Protein AF-A0A7X5N512-F1 (afdb_monomer_lite)

InterPro domains:
  IPR003774 AlgH-like [PF02622] (1-78)
  IPR003774 AlgH-like [PTHR30327] (1-78)

pLDDT: mean 90.09, std 7.01, range [57.06, 96.81]

Organism: Xanthomonas perforans (NCBI:txid442694)

Radius of gyration: 13.73 Å; chains: 1; bounding box: 32×27×41 Å

Secondary structure (DSSP, 8-state):
--EETTEE----SS-EEEEEHHHHHHHTT-----HHHHHPEEE---SS-TT---EEE---S--TTEEEEETTEEEE--

Structure (mmCIF, N/CA/C/O backbone):
data_AF-A0A7X5N512-F1
#
_entry.id   AF-A0A7X5N512-F1
#
loop_
_atom_site.group_PDB
_atom_site.id
_atom_site.type_symbol
_atom_site.label_atom_id
_atom_site.label_alt_id
_atom_site.label_comp_id
_atom_site.label_asym_id
_atom_site.label_entity_id
_atom_site.label_seq_id
_atom_site.pdbx_PDB_ins_code
_atom_site.Cartn_x
_atom_site.Cartn_y
_atom_site.Cartn_z
_atom_site.occupancy
_atom_site.B_iso_or_equiv
_atom_site.auth_seq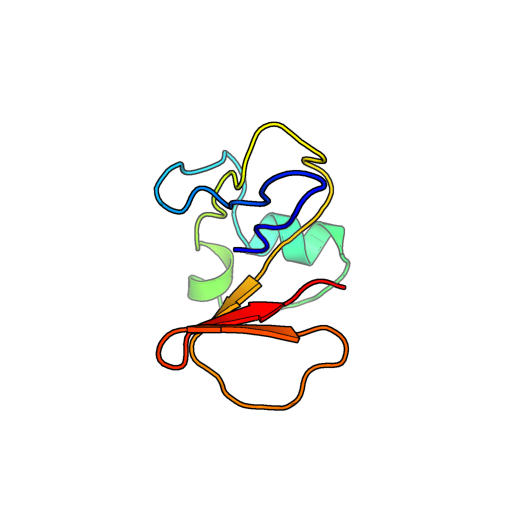_id
_atom_site.auth_comp_id
_atom_site.auth_asym_id
_atom_site.auth_atom_id
_atom_site.pdbx_PDB_model_num
ATOM 1 N N . CYS A 1 1 ? -10.096 -1.490 8.725 1.00 57.06 1 CYS A N 1
ATOM 2 C CA . CYS A 1 1 ? -9.504 -0.602 9.748 1.00 57.06 1 CYS A CA 1
ATOM 3 C C . CYS A 1 1 ? -9.621 -1.279 11.099 1.00 57.06 1 CYS A C 1
ATOM 5 O O . CYS A 1 1 ? -10.731 -1.645 11.464 1.00 57.06 1 CYS A O 1
ATOM 7 N N . GLN A 1 2 ? -8.513 -1.471 11.816 1.00 65.44 2 GLN A N 1
ATOM 8 C CA . GLN A 1 2 ? -8.612 -1.809 13.236 1.00 65.44 2 GLN A CA 1
ATOM 9 C C . GLN A 1 2 ? -8.962 -0.535 13.991 1.00 65.44 2 GLN A C 1
ATOM 11 O O . GLN A 1 2 ? -8.311 0.487 13.783 1.00 65.44 2 GLN A O 1
ATOM 16 N N . HIS A 1 3 ? -10.001 -0.594 14.814 1.00 74.75 3 HIS A N 1
ATOM 17 C CA . HIS A 1 3 ? -10.324 0.443 15.778 1.00 74.75 3 HIS A CA 1
ATOM 18 C C . HIS A 1 3 ? -10.691 -0.235 17.092 1.00 74.75 3 HIS A C 1
ATOM 20 O O . HIS A 1 3 ? -11.663 -0.989 17.143 1.00 74.75 3 HIS A O 1
ATOM 26 N N . ASP A 1 4 ? -9.887 -0.008 18.120 1.00 78.38 4 ASP A N 1
ATOM 27 C CA . ASP A 1 4 ? -10.064 -0.568 19.455 1.00 78.38 4 ASP A CA 1
ATOM 28 C C . ASP A 1 4 ? -9.702 0.481 20.522 1.00 78.38 4 ASP A C 1
ATOM 30 O O . ASP A 1 4 ? -9.469 1.655 20.219 1.00 78.38 4 ASP A O 1
ATOM 34 N N . GLU A 1 5 ? -9.661 0.069 21.789 1.00 83.69 5 GLU A N 1
ATOM 35 C CA . GLU A 1 5 ? -9.298 0.942 22.914 1.00 83.69 5 GLU A CA 1
ATOM 36 C C . GLU A 1 5 ? -7.862 1.501 22.814 1.00 83.69 5 GLU A C 1
ATOM 38 O O . GLU A 1 5 ? -7.540 2.481 23.486 1.00 83.69 5 GLU A O 1
ATOM 43 N N . ASN A 1 6 ? -7.013 0.926 21.953 1.00 81.00 6 ASN A N 1
ATOM 44 C CA . ASN A 1 6 ? -5.625 1.333 21.739 1.00 81.00 6 ASN A CA 1
ATOM 45 C C . ASN A 1 6 ? -5.459 2.311 20.563 1.00 81.00 6 ASN A C 1
ATOM 47 O O . ASN A 1 6 ? -4.374 2.870 20.387 1.00 81.00 6 ASN A O 1
ATOM 51 N N . GLY A 1 7 ? -6.506 2.552 19.767 1.00 83.44 7 GLY A N 1
ATOM 52 C CA . GLY A 1 7 ? -6.503 3.556 18.705 1.00 83.44 7 GLY A CA 1
ATOM 53 C C . GLY A 1 7 ? -7.142 3.082 17.406 1.00 83.44 7 GLY A C 1
ATOM 54 O O . GLY A 1 7 ? -8.084 2.293 17.398 1.00 83.44 7 GLY A O 1
ATOM 55 N N . ALA A 1 8 ? -6.677 3.630 16.281 1.00 86.50 8 ALA A N 1
ATOM 56 C CA . ALA A 1 8 ? -7.140 3.239 14.956 1.00 86.50 8 ALA A CA 1
ATOM 57 C C . ALA A 1 8 ? -5.981 3.122 13.965 1.00 86.50 8 ALA A C 1
ATOM 59 O O . ALA A 1 8 ? -5.091 3.972 13.936 1.00 86.50 8 ALA A O 1
ATOM 60 N N . MET A 1 9 ? -6.040 2.107 13.105 1.00 84.75 9 MET A N 1
ATOM 61 C CA . MET A 1 9 ? -5.170 1.965 11.942 1.00 84.75 9 MET A CA 1
ATOM 62 C C . MET A 1 9 ? -5.980 2.187 10.665 1.00 84.75 9 MET A C 1
ATOM 64 O O . MET A 1 9 ? -7.003 1.529 10.437 1.00 84.75 9 MET A O 1
ATOM 68 N N . GLY A 1 10 ? -5.493 3.092 9.819 1.00 87.94 10 GLY A N 1
ATOM 69 C CA . GLY A 1 10 ? -6.058 3.390 8.509 1.00 87.94 10 GLY A CA 1
ATOM 70 C C . GLY A 1 10 ? -4.971 3.488 7.445 1.00 87.94 10 GLY A C 1
ATOM 71 O O . GLY A 1 10 ? -3.809 3.733 7.763 1.00 87.94 10 GLY A O 1
ATOM 72 N N . VAL A 1 11 ? -5.374 3.301 6.191 1.00 90.25 11 VAL A N 1
ATOM 73 C CA . VAL A 1 11 ? -4.510 3.399 5.011 1.00 90.25 11 VAL A CA 1
ATOM 74 C C . VAL A 1 11 ? -5.136 4.403 4.043 1.00 90.25 11 VAL A C 1
ATOM 76 O O . VAL A 1 11 ? -6.339 4.354 3.784 1.00 90.25 11 VAL A O 1
ATOM 79 N N . LEU A 1 12 ? -4.339 5.336 3.530 1.00 93.31 12 LEU A N 1
ATOM 80 C CA . LEU A 1 12 ? -4.748 6.282 2.493 1.00 93.31 12 LEU A CA 1
ATOM 81 C C . LEU A 1 12 ? -4.785 5.588 1.125 1.00 93.31 12 LEU A C 1
ATOM 83 O O . LEU A 1 12 ? -3.819 4.951 0.722 1.00 93.31 12 LEU A O 1
ATOM 87 N N . VAL A 1 13 ? -5.886 5.761 0.389 1.00 92.62 13 VAL A N 1
ATOM 88 C CA . VAL A 1 13 ? -6.130 5.106 -0.917 1.00 92.62 13 VAL A CA 1
ATOM 89 C C . VAL A 1 13 ? -6.213 6.089 -2.089 1.00 92.62 13 VAL A C 1
ATOM 91 O O . VAL A 1 13 ? -6.625 5.735 -3.187 1.00 92.62 13 VAL A O 1
ATOM 94 N N . ASN A 1 14 ? -5.854 7.351 -1.867 1.00 94.50 14 ASN A N 1
ATOM 95 C CA . ASN A 1 14 ? -6.013 8.429 -2.847 1.00 94.50 14 ASN A CA 1
ATOM 96 C C . ASN A 1 14 ? -4.772 9.323 -2.982 1.00 94.50 14 ASN A C 1
ATOM 98 O O . ASN A 1 14 ? -4.863 10.420 -3.534 1.00 94.50 14 ASN A O 1
ATOM 102 N N . ARG A 1 15 ? -3.623 8.887 -2.456 1.00 95.25 15 ARG A N 1
ATOM 103 C CA . ARG A 1 15 ? -2.362 9.624 -2.545 1.00 95.25 15 ARG A CA 1
ATOM 104 C C . ARG A 1 15 ? -1.330 8.791 -3.311 1.00 95.25 15 ARG A C 1
ATOM 106 O O . ARG A 1 15 ? -0.826 7.825 -2.743 1.00 95.25 15 ARG A O 1
ATOM 113 N N . PRO A 1 16 ? -1.003 9.153 -4.562 1.00 95.88 16 PRO A N 1
ATOM 114 C CA . PRO A 1 16 ? 0.071 8.504 -5.306 1.00 95.88 16 PRO A CA 1
ATOM 115 C C . PRO A 1 16 ? 1.414 8.707 -4.595 1.00 95.88 16 PRO A C 1
ATOM 117 O O . PRO A 1 16 ? 1.633 9.755 -3.980 1.00 95.88 16 PRO A O 1
ATOM 120 N N . SER A 1 17 ? 2.295 7.714 -4.673 1.00 93.56 17 SER A N 1
ATOM 121 C CA . SER A 1 17 ? 3.708 7.860 -4.316 1.00 93.56 17 SER A CA 1
ATOM 122 C C . SER A 1 17 ? 4.557 8.150 -5.561 1.00 93.56 17 SER A C 1
ATOM 124 O O . SER A 1 17 ? 4.028 8.289 -6.663 1.00 93.56 17 SER A O 1
ATOM 126 N N . GLU A 1 18 ? 5.871 8.252 -5.377 1.00 94.12 18 GLU A N 1
ATOM 127 C CA . GLU A 1 18 ? 6.842 8.371 -6.473 1.00 94.12 18 GLU A CA 1
ATOM 128 C C . GLU A 1 18 ? 7.281 7.006 -7.026 1.00 94.12 18 GLU A C 1
ATOM 130 O O . GLU A 1 18 ? 8.033 6.968 -7.993 1.00 94.12 18 GLU A O 1
ATOM 135 N N . TYR A 1 19 ? 6.809 5.903 -6.431 1.00 94.19 19 TYR A N 1
ATOM 136 C CA . TYR A 1 19 ? 7.188 4.547 -6.812 1.00 94.19 19 TYR A CA 1
ATOM 137 C C . TYR A 1 19 ? 6.107 3.861 -7.642 1.00 94.19 19 TYR A C 1
ATOM 139 O O . TYR A 1 19 ? 4.902 3.957 -7.380 1.00 94.19 19 TYR A O 1
ATOM 147 N N . THR A 1 20 ? 6.572 3.087 -8.604 1.00 96.25 20 THR A N 1
ATOM 148 C CA . THR A 1 20 ? 5.796 2.108 -9.352 1.00 96.25 20 THR A CA 1
ATOM 149 C C . THR A 1 20 ? 5.871 0.735 -8.684 1.00 96.25 20 THR A C 1
ATOM 151 O O . THR A 1 20 ? 6.796 0.428 -7.927 1.00 96.25 20 THR A O 1
ATOM 154 N N . LEU A 1 21 ? 4.905 -0.132 -8.975 1.00 95.31 21 LEU A N 1
ATOM 155 C CA . LEU A 1 21 ? 4.895 -1.497 -8.461 1.00 95.31 21 LEU A CA 1
ATOM 156 C C . LEU A 1 21 ? 6.100 -2.288 -8.985 1.00 95.31 21 LEU A C 1
ATOM 158 O O . LEU A 1 21 ? 6.670 -3.086 -8.247 1.00 95.31 21 LEU A O 1
ATOM 162 N N . GLY A 1 22 ? 6.546 -2.024 -10.217 1.00 95.81 22 GLY A N 1
ATOM 163 C CA . GLY A 1 22 ? 7.750 -2.639 -10.772 1.00 95.81 22 GLY A CA 1
ATOM 164 C C . GLY A 1 22 ? 9.016 -2.315 -9.974 1.00 95.81 22 GLY A C 1
ATOM 165 O O . GLY A 1 22 ? 9.836 -3.205 -9.747 1.00 95.81 22 GLY A O 1
ATOM 166 N N . GLU A 1 23 ? 9.170 -1.074 -9.507 1.00 94.69 23 GLU A N 1
ATOM 167 C CA . GLU A 1 23 ? 10.300 -0.679 -8.655 1.00 94.69 23 GLU A CA 1
ATOM 168 C C . GLU A 1 23 ? 10.254 -1.378 -7.294 1.00 94.69 23 GLU A C 1
ATOM 170 O O . GLU A 1 23 ? 11.280 -1.880 -6.834 1.00 94.69 23 GLU A O 1
ATOM 175 N N . VAL A 1 24 ? 9.070 -1.473 -6.679 1.00 92.88 24 VAL A N 1
ATOM 176 C CA . VAL A 1 24 ? 8.891 -2.182 -5.401 1.00 92.88 24 VAL A CA 1
ATOM 177 C C . VAL A 1 24 ? 9.205 -3.673 -5.548 1.00 92.88 24 VAL A C 1
ATOM 179 O O . VAL A 1 24 ? 9.993 -4.213 -4.772 1.00 92.88 24 VAL A O 1
ATOM 182 N N . LEU A 1 25 ? 8.660 -4.336 -6.572 1.00 93.38 25 LEU A N 1
ATOM 183 C CA . LEU A 1 25 ? 8.930 -5.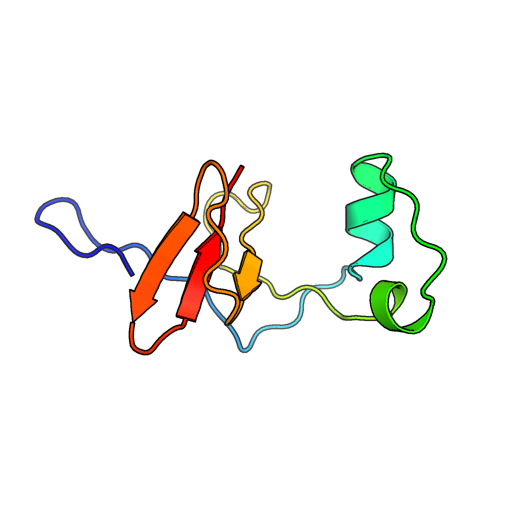752 -6.841 1.00 93.38 25 LEU A CA 1
ATOM 184 C C . LEU A 1 25 ? 10.421 -6.004 -7.102 1.00 93.38 25 LEU A C 1
ATOM 186 O O . LEU A 1 25 ? 10.993 -6.939 -6.542 1.00 93.38 25 LEU A O 1
ATOM 190 N N . SER A 1 26 ? 11.079 -5.130 -7.870 1.00 93.06 26 SER A N 1
ATOM 191 C CA . SER A 1 26 ? 12.517 -5.230 -8.135 1.00 93.06 26 SER A CA 1
ATOM 192 C C . SER A 1 26 ? 13.360 -5.106 -6.863 1.00 93.06 26 SER A C 1
ATOM 194 O O . SER A 1 26 ? 14.319 -5.861 -6.706 1.00 93.06 26 SER A O 1
ATOM 196 N N . GLN A 1 27 ? 12.999 -4.214 -5.932 1.00 90.56 27 GLN A N 1
ATOM 197 C CA . GLN A 1 27 ? 13.675 -4.098 -4.632 1.00 90.56 27 GLN A CA 1
ATOM 198 C C . GLN A 1 27 ? 13.508 -5.355 -3.770 1.00 90.56 27 GLN A C 1
ATOM 200 O O . GLN A 1 27 ? 14.409 -5.704 -3.009 1.00 90.56 27 GLN A O 1
ATOM 205 N N . MET A 1 28 ? 12.381 -6.056 -3.915 1.00 90.00 28 MET A N 1
ATOM 206 C CA . MET A 1 28 ? 12.111 -7.333 -3.249 1.00 90.00 28 MET A CA 1
ATOM 207 C C . MET A 1 28 ? 12.735 -8.540 -3.973 1.00 90.00 28 MET A C 1
ATOM 209 O O . MET A 1 28 ? 12.649 -9.658 -3.468 1.00 90.00 28 MET A O 1
ATOM 213 N N . GLY A 1 29 ? 13.362 -8.339 -5.139 1.00 93.75 29 GLY A N 1
ATOM 214 C CA . GLY A 1 29 ? 13.906 -9.421 -5.965 1.00 93.75 29 GLY A CA 1
ATOM 215 C C . GLY A 1 29 ? 12.830 -10.299 -6.611 1.00 93.75 29 GLY A C 1
ATOM 216 O O . GLY A 1 29 ? 13.071 -11.479 -6.857 1.00 93.75 29 GLY A O 1
ATOM 217 N N . ILE A 1 30 ? 11.638 -9.744 -6.842 1.00 92.75 30 ILE A N 1
ATOM 218 C CA . ILE A 1 30 ? 10.511 -10.428 -7.476 1.00 92.75 30 ILE A CA 1
ATOM 219 C C . ILE A 1 30 ? 10.437 -9.989 -8.938 1.00 92.75 30 ILE A C 1
ATOM 221 O O . ILE A 1 30 ? 10.199 -8.819 -9.237 1.00 92.75 30 ILE A O 1
ATOM 225 N N . ASP A 1 31 ? 10.600 -10.944 -9.849 1.00 91.19 31 ASP A N 1
ATOM 226 C CA . ASP A 1 31 ? 10.483 -10.695 -11.282 1.00 91.19 31 ASP A CA 1
ATOM 227 C C . ASP A 1 31 ? 9.022 -10.767 -11.745 1.00 91.19 31 ASP A C 1
ATOM 2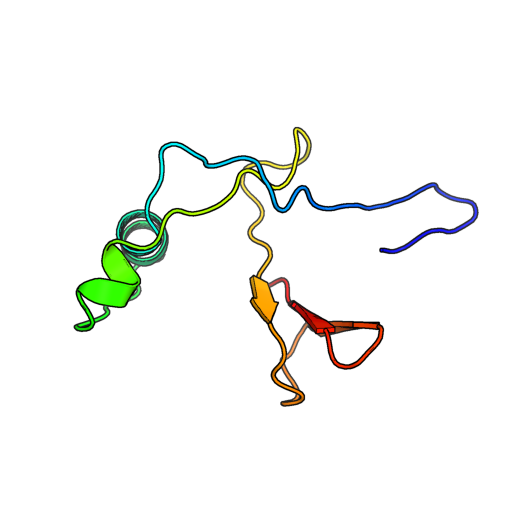29 O O . ASP A 1 31 ? 8.257 -11.650 -11.350 1.00 91.19 31 ASP A O 1
ATOM 233 N N . THR A 1 32 ? 8.641 -9.864 -12.647 1.00 90.06 32 THR A N 1
ATOM 234 C CA . THR A 1 32 ? 7.373 -9.931 -13.380 1.00 90.06 32 THR A CA 1
ATOM 235 C C . THR A 1 32 ? 7.589 -9.552 -14.842 1.00 90.06 32 THR A C 1
ATOM 237 O O . THR A 1 32 ? 8.369 -8.654 -15.156 1.00 90.06 32 THR A O 1
ATOM 240 N N . VAL A 1 33 ? 6.900 -10.253 -15.744 1.00 93.25 33 VAL A N 1
ATOM 241 C CA . VAL A 1 33 ? 6.916 -9.985 -17.195 1.00 93.25 33 VAL A CA 1
ATOM 242 C C . VAL A 1 33 ? 5.757 -9.091 -17.640 1.00 93.25 33 VAL A C 1
ATOM 244 O O . VAL A 1 33 ? 5.668 -8.739 -18.814 1.00 93.25 33 VAL A O 1
ATOM 247 N N . ASP A 1 34 ? 4.851 -8.755 -16.722 1.00 96.00 34 ASP A N 1
ATOM 248 C CA . ASP A 1 34 ? 3.691 -7.919 -17.006 1.00 96.00 34 ASP A CA 1
ATOM 249 C C . ASP A 1 34 ? 4.077 -6.438 -16.917 1.00 96.00 34 ASP A C 1
ATOM 251 O O . ASP A 1 34 ? 4.224 -5.880 -15.829 1.00 96.00 34 ASP A O 1
ATOM 255 N N . GLU A 1 35 ? 4.253 -5.801 -18.075 1.00 94.56 35 GLU A N 1
ATOM 256 C CA . GLU A 1 35 ? 4.631 -4.387 -18.139 1.00 94.56 35 GLU A CA 1
ATOM 257 C C . GLU A 1 35 ? 3.545 -3.470 -17.571 1.00 94.56 35 GLU A C 1
ATOM 259 O O . GLU A 1 35 ? 3.856 -2.497 -16.890 1.00 94.56 35 GLU A O 1
ATOM 264 N N . HIS A 1 36 ? 2.269 -3.812 -17.769 1.00 95.81 36 HIS A N 1
ATOM 265 C CA . HIS A 1 36 ? 1.175 -2.997 -17.255 1.00 95.81 36 HIS A CA 1
ATOM 266 C C . HIS A 1 36 ? 1.156 -3.010 -15.728 1.00 95.81 36 HIS A C 1
ATOM 268 O O . HIS A 1 36 ? 0.941 -1.973 -15.104 1.00 95.81 36 HIS A O 1
ATOM 274 N N . LEU A 1 37 ? 1.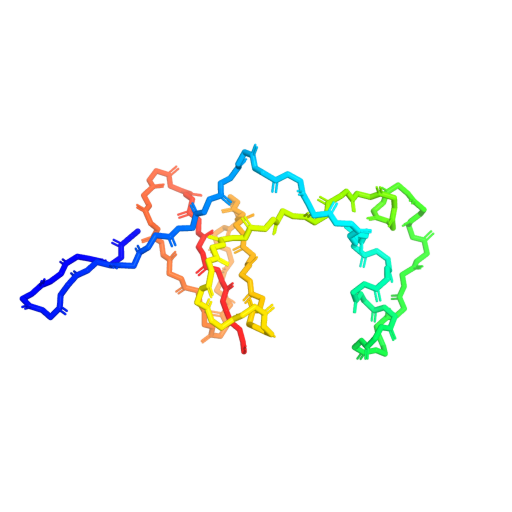430 -4.169 -15.122 1.00 93.62 37 LEU A N 1
ATOM 275 C CA . LEU A 1 37 ? 1.586 -4.292 -13.677 1.00 93.62 37 LEU A CA 1
ATOM 276 C C . LEU A 1 37 ? 2.776 -3.470 -13.174 1.00 93.62 37 LEU A C 1
ATOM 278 O O . LEU A 1 37 ? 2.670 -2.814 -12.142 1.00 93.62 37 LEU A O 1
ATOM 282 N N . ARG A 1 38 ? 3.900 -3.479 -13.900 1.00 95.56 38 ARG A N 1
ATOM 283 C CA . ARG A 1 38 ? 5.105 -2.733 -13.512 1.00 95.56 38 ARG A CA 1
ATOM 284 C C . ARG A 1 38 ? 4.883 -1.227 -13.504 1.00 95.56 38 ARG A C 1
ATOM 286 O O . ARG A 1 38 ? 5.435 -0.570 -12.632 1.00 95.56 38 ARG A O 1
ATOM 293 N N . GLU A 1 39 ? 4.071 -0.705 -14.418 1.00 96.44 39 GLU A N 1
ATOM 294 C CA . GLU A 1 39 ? 3.752 0.724 -14.534 1.00 96.44 39 GLU A CA 1
ATOM 295 C C . GLU A 1 39 ? 2.721 1.223 -13.501 1.00 96.44 39 GLU A C 1
ATOM 297 O O . GLU A 1 39 ? 2.531 2.433 -13.357 1.00 96.44 39 GLU A O 1
ATOM 302 N N . GLN A 1 40 ? 2.046 0.328 -12.766 1.00 96.56 40 GLN A N 1
ATOM 303 C CA . GLN A 1 40 ? 1.055 0.712 -11.753 1.00 96.56 40 GLN A CA 1
ATOM 304 C C . GLN A 1 40 ? 1.699 1.557 -10.649 1.00 96.56 40 GLN A C 1
ATOM 306 O O . GLN A 1 40 ? 2.717 1.179 -10.071 1.00 96.56 40 GLN A O 1
ATOM 311 N N . ILE A 1 41 ? 1.074 2.685 -10.310 1.00 96.81 41 ILE A N 1
ATOM 312 C CA . ILE A 1 41 ? 1.557 3.562 -9.239 1.00 96.81 41 ILE A CA 1
ATOM 313 C C . ILE A 1 41 ? 1.205 2.961 -7.878 1.00 96.81 41 ILE A C 1
ATOM 315 O O . ILE A 1 41 ? 0.046 2.645 -7.605 1.00 96.81 41 ILE A O 1
ATOM 319 N N . VAL A 1 42 ? 2.195 2.882 -6.991 1.00 95.44 42 VAL A N 1
ATOM 320 C CA . VAL A 1 42 ? 1.981 2.531 -5.586 1.00 95.44 42 VAL A CA 1
ATOM 321 C C . VAL A 1 42 ? 1.477 3.756 -4.832 1.00 95.44 42 VAL A C 1
ATOM 323 O O . VAL A 1 42 ? 1.927 4.883 -5.054 1.00 95.44 42 VAL A O 1
ATOM 326 N N . LEU A 1 43 ? 0.536 3.550 -3.917 1.00 95.81 43 LEU A N 1
ATOM 327 C CA . LEU A 1 43 ? -0.037 4.621 -3.110 1.00 95.81 43 LEU A CA 1
ATOM 328 C C . LEU A 1 43 ? 0.726 4.793 -1.793 1.00 95.81 43 LEU A C 1
ATOM 330 O O . LEU A 1 43 ? 1.154 3.827 -1.165 1.00 95.81 43 LEU A O 1
ATOM 334 N N . SER A 1 44 ? 0.854 6.038 -1.340 1.00 94.44 44 SER A N 1
ATOM 335 C CA . SER A 1 44 ? 1.361 6.344 -0.005 1.00 94.44 44 SER A CA 1
ATOM 336 C C . SER A 1 44 ? 0.258 6.088 1.023 1.00 94.44 44 SER A C 1
ATOM 338 O O . SER A 1 44 ? -0.683 6.874 1.138 1.00 94.44 44 SER A O 1
ATOM 340 N N . GLY A 1 45 ? 0.386 4.986 1.768 1.00 92.00 45 GLY A N 1
ATOM 341 C CA . GLY A 1 45 ? -0.616 4.527 2.735 1.00 92.00 45 GLY A CA 1
ATOM 342 C C . GLY A 1 45 ? -0.721 5.368 4.013 1.00 92.00 45 GLY A C 1
ATOM 343 O O . GLY A 1 45 ? -1.739 5.315 4.697 1.00 92.00 45 GLY A O 1
ATOM 344 N N . GLY A 1 46 ? 0.287 6.179 4.333 1.00 92.12 46 GLY A N 1
ATOM 345 C CA . GLY A 1 46 ? 0.302 7.015 5.531 1.00 92.12 46 GLY A CA 1
ATOM 346 C C . GLY A 1 46 ? 1.719 7.412 5.954 1.00 92.12 46 GLY A C 1
ATOM 347 O O . GLY A 1 46 ? 2.691 6.975 5.346 1.00 92.12 46 GLY A O 1
ATOM 348 N N . PRO A 1 47 ? 1.854 8.256 6.990 1.00 90.62 47 PRO A N 1
ATOM 349 C CA . PRO A 1 47 ? 3.154 8.745 7.456 1.00 90.62 47 PRO A CA 1
ATOM 350 C C . PRO A 1 47 ? 3.894 7.771 8.390 1.00 90.62 47 PRO A C 1
ATOM 352 O O . PRO A 1 47 ? 5.034 8.034 8.762 1.00 90.62 47 PRO A O 1
ATOM 355 N N . VAL A 1 48 ? 3.244 6.689 8.825 1.00 90.56 48 VAL A N 1
ATOM 356 C CA . VAL A 1 48 ? 3.771 5.755 9.829 1.00 90.56 48 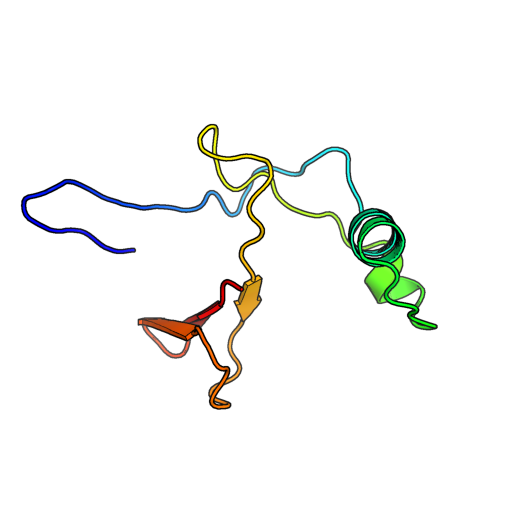VAL A CA 1
ATOM 357 C C . VAL A 1 48 ? 4.289 4.499 9.133 1.00 90.56 48 VAL A C 1
ATOM 359 O O . VAL A 1 48 ? 3.558 3.922 8.336 1.00 90.56 48 VAL A O 1
ATOM 362 N N . HIS A 1 49 ? 5.512 4.071 9.467 1.00 86.38 49 HIS A N 1
ATOM 363 C CA . HIS A 1 49 ? 6.176 2.893 8.887 1.00 86.38 49 HIS A CA 1
ATOM 364 C C . HIS A 1 49 ? 6.134 2.855 7.346 1.00 86.38 49 HIS A C 1
ATOM 366 O O . HIS A 1 49 ? 5.561 1.925 6.779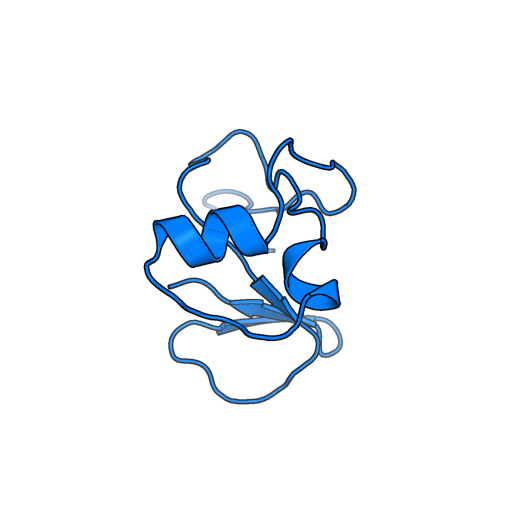 1.00 86.38 49 HIS A O 1
ATOM 372 N N . PRO A 1 50 ? 6.716 3.852 6.649 1.00 82.81 50 PRO A N 1
ATOM 373 C CA . PRO A 1 50 ? 6.713 3.910 5.183 1.00 82.81 50 PRO A CA 1
ATOM 374 C C . PRO A 1 50 ? 7.378 2.697 4.511 1.00 82.81 50 PRO A C 1
ATOM 376 O O . PRO A 1 50 ? 7.135 2.437 3.339 1.00 82.81 50 PRO A O 1
ATOM 379 N N . GLU A 1 51 ? 8.206 1.957 5.245 1.00 84.44 51 GLU A N 1
ATOM 380 C CA . GLU A 1 51 ? 8.835 0.710 4.817 1.00 84.44 51 GLU A CA 1
ATOM 381 C C . GLU A 1 51 ? 7.886 -0.502 4.804 1.00 84.44 51 GLU A C 1
ATOM 383 O O . GLU A 1 51 ? 8.234 -1.535 4.236 1.00 84.44 51 GLU A O 1
ATOM 388 N N . ARG A 1 52 ? 6.704 -0.410 5.432 1.00 87.00 52 ARG A N 1
ATOM 389 C CA . ARG A 1 52 ? 5.720 -1.501 5.462 1.00 87.00 52 ARG A CA 1
ATOM 390 C C . ARG A 1 52 ? 4.739 -1.386 4.301 1.00 87.00 52 ARG A C 1
ATOM 392 O O . ARG A 1 52 ? 4.029 -0.391 4.163 1.00 87.00 52 ARG A O 1
ATOM 399 N N . GLY A 1 53 ? 4.666 -2.449 3.505 1.00 89.88 53 GLY A N 1
ATOM 400 C CA . GLY A 1 53 ? 3.700 -2.592 2.422 1.00 89.88 53 GLY A CA 1
ATOM 401 C C . GLY A 1 53 ? 2.356 -3.131 2.908 1.00 89.88 53 GLY A C 1
ATOM 402 O O . GLY A 1 53 ? 2.293 -3.998 3.778 1.00 89.88 53 GLY A O 1
ATOM 403 N N . PHE A 1 54 ? 1.282 -2.641 2.298 1.00 92.38 54 PHE A N 1
ATOM 404 C CA . PHE A 1 54 ? -0.068 -3.166 2.461 1.00 92.38 54 PHE A CA 1
ATOM 405 C C . PHE A 1 54 ? -0.650 -3.444 1.080 1.00 92.38 54 PHE A C 1
ATOM 407 O O . PHE A 1 54 ? -0.530 -2.606 0.185 1.00 92.38 54 PHE A O 1
ATOM 414 N N . VAL A 1 55 ? -1.315 -4.584 0.916 1.00 93.69 55 VAL A N 1
ATOM 415 C CA . VAL A 1 55 ? -2.029 -4.923 -0.319 1.00 93.69 55 VAL A CA 1
ATOM 416 C C . VAL A 1 55 ? -3.523 -4.914 -0.033 1.00 93.69 55 VAL A C 1
ATOM 418 O O . VAL A 1 55 ? -3.988 -5.641 0.841 1.00 93.69 55 VAL A O 1
ATOM 421 N N . ILE A 1 56 ? -4.271 -4.087 -0.764 1.00 93.50 56 ILE A N 1
ATOM 422 C CA . ILE A 1 56 ? -5.737 -4.070 -0.723 1.00 93.50 56 ILE A CA 1
ATOM 423 C C . ILE A 1 56 ? -6.246 -4.830 -1.943 1.00 93.50 56 ILE A C 1
ATOM 425 O O . ILE A 1 56 ? -5.870 -4.498 -3.066 1.00 93.50 56 ILE A O 1
ATOM 429 N N . HIS A 1 57 ? -7.087 -5.836 -1.730 1.00 93.88 57 HIS A N 1
ATOM 430 C CA . HIS A 1 57 ? -7.643 -6.664 -2.802 1.00 93.88 57 HIS A CA 1
ATOM 431 C C . HIS A 1 57 ? -9.061 -7.145 -2.473 1.00 93.88 57 HIS A C 1
ATOM 433 O O . HIS A 1 57 ? -9.506 -7.060 -1.332 1.00 93.88 57 HIS A O 1
ATOM 439 N N . ASP A 1 58 ? -9.765 -7.655 -3.480 1.00 94.56 58 ASP A N 1
ATOM 440 C CA . ASP A 1 58 ? -11.110 -8.245 -3.396 1.00 94.56 58 ASP A CA 1
ATOM 441 C C . ASP A 1 58 ? -11.101 -9.787 -3.443 1.00 94.56 58 ASP A C 1
ATOM 443 O O . ASP A 1 58 ? -12.133 -10.450 -3.539 1.00 94.56 58 ASP A O 1
ATOM 447 N N . ASP A 1 59 ? -9.907 -10.371 -3.380 1.00 93.38 59 ASP A N 1
ATOM 448 C CA . ASP A 1 59 ? -9.694 -11.810 -3.454 1.00 93.38 59 ASP A CA 1
ATOM 449 C C . ASP A 1 59 ? -9.808 -12.497 -2.085 1.00 93.38 59 ASP A C 1
ATOM 451 O O . ASP A 1 59 ? -8.991 -12.263 -1.196 1.00 93.38 59 ASP A O 1
ATOM 455 N N . ALA A 1 60 ? -10.796 -13.384 -1.955 1.00 88.88 60 ALA A N 1
ATOM 456 C CA . ALA A 1 60 ? -11.126 -14.113 -0.731 1.00 88.88 60 ALA A CA 1
ATOM 457 C C . ALA A 1 60 ? -10.246 -15.347 -0.454 1.00 88.88 60 ALA A C 1
ATOM 459 O O . ALA A 1 60 ? -10.566 -16.139 0.435 1.00 88.88 60 ALA A O 1
ATOM 460 N N . ARG A 1 61 ? -9.174 -15.571 -1.227 1.00 91.19 61 ARG A N 1
ATOM 461 C CA . ARG A 1 61 ? -8.194 -16.626 -0.927 1.00 91.19 61 ARG A CA 1
ATOM 462 C C . ARG A 1 61 ? -7.564 -16.416 0.457 1.00 91.19 61 ARG A C 1
ATOM 464 O O . ARG A 1 61 ? -7.300 -15.286 0.860 1.00 91.19 61 ARG A O 1
ATOM 471 N N . ASP A 1 62 ? -7.277 -17.522 1.146 1.00 85.12 62 ASP A N 1
ATOM 472 C CA . ASP A 1 62 ? -6.523 -17.493 2.401 1.00 85.12 62 ASP A CA 1
ATOM 473 C C . ASP A 1 62 ? -5.052 -17.174 2.111 1.00 85.12 62 ASP A C 1
ATOM 475 O O . ASP A 1 62 ? -4.323 -17.976 1.522 1.00 85.12 62 ASP A O 1
ATOM 479 N N . TRP A 1 63 ? -4.633 -15.986 2.537 1.00 90.19 63 TRP A N 1
ATOM 480 C CA . TRP A 1 63 ? -3.236 -15.566 2.594 1.00 90.19 63 TRP A CA 1
ATOM 481 C C . TRP A 1 63 ? -2.768 -15.586 4.049 1.00 90.19 63 TRP A C 1
ATOM 483 O O . TRP A 1 63 ? -3.555 -15.310 4.953 1.00 90.19 63 TRP A O 1
ATOM 493 N N . ASP A 1 64 ? -1.478 -15.841 4.275 1.00 87.19 64 ASP A N 1
ATOM 494 C CA . ASP A 1 64 ? -0.910 -16.047 5.618 1.00 87.19 64 ASP A CA 1
ATOM 495 C C . ASP A 1 64 ? -1.180 -14.904 6.615 1.00 87.19 64 ASP A C 1
ATOM 497 O O . ASP A 1 64 ? -1.183 -15.111 7.829 1.00 87.19 64 ASP A O 1
ATOM 501 N N . SER A 1 65 ? -1.379 -13.678 6.134 1.00 89.56 65 SER A N 1
ATOM 502 C CA . SER A 1 65 ? -1.641 -12.506 6.973 1.00 89.56 65 SER A CA 1
ATOM 503 C C . SER A 1 65 ? -2.573 -11.524 6.263 1.00 89.56 65 SER A C 1
ATOM 505 O O . SER A 1 65 ? -2.200 -10.402 5.922 1.00 89.56 65 SER A O 1
ATOM 507 N N . SER A 1 66 ? -3.810 -11.976 6.038 1.00 91.50 66 SER A N 1
ATOM 508 C CA . SER A 1 66 ? -4.904 -11.176 5.476 1.00 91.50 66 SER A CA 1
ATOM 509 C C . SER A 1 66 ? -5.990 -10.878 6.508 1.00 91.50 66 SER A C 1
ATOM 511 O O . SER A 1 66 ? -6.340 -11.718 7.337 1.00 91.50 66 SER A O 1
ATOM 513 N N . LEU A 1 67 ? -6.533 -9.664 6.450 1.00 90.38 67 LEU A N 1
ATOM 514 C CA . LEU A 1 67 ? -7.645 -9.198 7.268 1.00 90.38 67 LEU A CA 1
ATOM 515 C C . LEU A 1 67 ? -8.793 -8.739 6.365 1.00 90.38 67 LEU A C 1
ATOM 517 O O . LEU A 1 67 ? -8.629 -7.792 5.596 1.00 90.38 67 LEU A O 1
ATOM 521 N N . GLU A 1 68 ? -9.983 -9.326 6.515 1.00 91.38 68 GLU A N 1
ATOM 522 C CA . GLU A 1 68 ? -11.191 -8.777 5.890 1.00 91.38 68 GLU A CA 1
ATOM 523 C C . GLU A 1 68 ? -11.578 -7.463 6.586 1.00 91.38 68 GLU A C 1
ATOM 525 O O . GLU A 1 68 ? -11.868 -7.425 7.784 1.00 91.38 68 GLU A O 1
ATOM 530 N N . VAL A 1 69 ? -11.569 -6.361 5.834 1.00 88.94 69 VAL A N 1
ATOM 531 C CA . VAL A 1 69 ? -11.921 -5.026 6.343 1.00 88.94 69 VAL A CA 1
ATOM 532 C C . VAL A 1 69 ? -13.372 -4.641 6.048 1.00 88.94 69 VAL A C 1
ATOM 534 O O . VAL A 1 69 ? -13.868 -3.684 6.646 1.00 88.94 69 VAL A O 1
ATOM 537 N N . GLY A 1 70 ? -14.052 -5.395 5.180 1.00 87.44 70 GLY A N 1
ATOM 538 C CA . GLY A 1 70 ? -15.497 -5.336 4.960 1.00 87.44 70 GLY A CA 1
ATOM 539 C C . GLY A 1 70 ? -15.898 -5.506 3.494 1.00 87.44 70 GLY A C 1
ATOM 540 O O . GLY A 1 70 ? -15.145 -5.154 2.596 1.00 87.44 70 GLY A O 1
ATOM 541 N N . GLN A 1 71 ? -17.116 -6.009 3.260 1.00 89.81 71 GLN A N 1
ATOM 542 C CA . GLN A 1 71 ? -17.738 -6.137 1.928 1.00 89.81 71 GLN A CA 1
ATOM 543 C C . GLN A 1 71 ? -16.864 -6.872 0.890 1.00 89.81 71 GLN A C 1
ATOM 545 O O . GLN A 1 71 ? -16.875 -6.508 -0.284 1.00 89.81 71 GLN A O 1
ATOM 550 N N . GLY A 1 72 ? -16.113 -7.895 1.314 1.00 92.62 72 GLY A N 1
ATOM 551 C CA . GLY A 1 72 ? -15.201 -8.627 0.430 1.00 92.62 72 GLY A CA 1
ATOM 552 C C . GLY A 1 72 ? -13.918 -7.869 0.084 1.00 92.62 72 GLY A C 1
ATOM 553 O O . GLY A 1 72 ? -13.242 -8.240 -0.864 1.00 92.62 72 GLY A O 1
ATOM 554 N N . VAL A 1 73 ? -13.579 -6.809 0.824 1.00 93.31 73 VAL A N 1
ATOM 555 C CA . VAL A 1 73 ? -12.284 -6.128 0.736 1.00 93.31 73 VAL A CA 1
ATOM 556 C C . VAL A 1 73 ? -11.362 -6.666 1.819 1.00 93.31 73 VAL A C 1
ATOM 558 O O . VAL A 1 73 ? -11.714 -6.706 3.003 1.00 93.31 73 VAL A O 1
ATOM 561 N N . TYR A 1 74 ? -10.154 -7.013 1.405 1.00 93.62 74 TYR A N 1
ATOM 562 C CA . TYR A 1 74 ? -9.116 -7.605 2.228 1.00 93.62 74 TYR A CA 1
ATOM 563 C C . TYR A 1 74 ? -7.890 -6.701 2.265 1.00 93.62 74 TYR A C 1
ATOM 565 O O . TYR A 1 74 ? -7.561 -6.023 1.289 1.00 93.62 74 TYR A O 1
ATOM 573 N N . LEU A 1 75 ? -7.222 -6.690 3.413 1.00 92.50 75 LEU A N 1
ATOM 574 C CA . LEU A 1 75 ? -5.953 -6.021 3.640 1.00 92.50 75 LEU A CA 1
ATOM 575 C C . LEU A 1 75 ? -4.921 -7.077 4.028 1.00 92.50 75 LEU A C 1
ATOM 577 O O . LEU A 1 75 ? -5.003 -7.642 5.117 1.00 92.50 75 LEU A O 1
ATOM 581 N N . THR A 1 76 ? -3.944 -7.303 3.158 1.00 92.38 76 THR A N 1
ATOM 582 C CA . THR A 1 76 ? -2.872 -8.275 3.377 1.00 92.38 76 THR A CA 1
ATOM 583 C C . THR A 1 76 ? -1.563 -7.567 3.701 1.00 92.38 76 THR A C 1
ATOM 585 O O . THR A 1 76 ? -1.194 -6.577 3.062 1.00 92.38 76 THR A O 1
ATOM 588 N N . THR A 1 77 ? -0.863 -8.085 4.705 1.00 87.75 77 THR A N 1
ATOM 589 C CA . THR A 1 77 ? 0.472 -7.653 5.139 1.00 87.75 77 THR A CA 1
ATOM 590 C C . THR A 1 77 ? 1.374 -8.871 5.245 1.00 87.75 77 THR A C 1
ATOM 592 O O . THR A 1 77 ? 0.876 -9.932 5.595 1.00 87.75 77 THR A O 1
ATOM 595 N N . SER A 1 78 ? 2.677 -8.740 5.007 1.00 65.50 78 SER A N 1
ATOM 596 C CA . SER A 1 78 ? 3.659 -9.787 5.322 1.00 65.50 78 SER A CA 1
ATOM 597 C C . SER A 1 78 ? 4.884 -9.203 6.004 1.00 65.50 78 SER A C 1
ATOM 599 O O . SER A 1 78 ? 5.102 -7.976 5.882 1.00 65.50 78 SER A O 1
#

Sequence (78 aa):
CQHDENGAMGVLVNRPSEYTLGEVLSQMGIDTVDEHLREQIVLSGGPVHPERGFVIHDDARDWDSSLEVGQGVYLTTS

Foldseek 3Di:
DDQDPVGDDFFDDPAFDPAFPLVVCVVVVHDDPDVVNRRHTDGQGDDPPSVWDKDWDLDPDDDPAWDDPDDSIIIGGD